Protein 2EWH (pdb70)

Nearest PDB structures (foldseek):
  3h8y-assembly1_A-6  TM=1.005E+00  e=2.838E-17  Halothiobacillus neapolitanus
  4ox8-assembly1_C  TM=1.007E+00  e=2.595E-15  Prochlorococcus marinus str. MIT 9313
  8yvc-assembly1_G  TM=9.849E-01  e=2.595E-15  Halothiobacillus neapolitanus
  8ui2-assembly1_A  TM=9.126E-01  e=4.822E-07  synthetic construct
  8un1-assembly1_B  TM=8.631E-01  e=8.351E-07  synthetic construct

Secondary structure (P-SEA, 3-state):
ccbbbbbbcccaaaaaaaaaaaaaaccccccccccccccbbbbbbbccaaaaaaaaaaaaaacccccccccccccccccccccccccccccc

Foldseek 3Di:
DFKKKKWKWQAVVLVVQLVVQLVVFAPWAWQEWDDDPPRIIMTMIGDAPVSRVRSLVRSQVGSQPPDRHTDDIDIDRHDDPVVVVVTGRHYD

Organism: Halothiobacillus neapolitanus (strain ATCC 23641 / DSM 15147 / CIP 104769 / NCIMB 8539 / c2) (NCBI:txid555778)

Sequence (92 aa):
GIALGMIETRGLVPAIEAADAMTKAAEVRLVGRQFVGGGYVTVLVRGETGAVNAAVRAGADACERVGDGLVAAHIIARVHSEVENILPKAPQ

Structure (mmCIF, N/CA/C/O backbone):
data_2EWH
#
_entry.id   2EWH
#
_cell.length_a   66.417
_cell.length_b   66.417
_cell.length_c   28.982
_cell.angle_alpha   90.00
_cell.angle_beta   90.00
_cell.angle_gamma   120.00
#
_symmetry.space_group_name_H-M   'P 6'
#
loop_
_entity.id
_entity.type
_entity.pdbx_description
1 polymer 'Major carboxysome shell protein 1A'
2 non-polymer 2-AMINO-2-HYDROXYMETHYL-PROPANE-1,3-DIOL
3 non-polymer 1,2-ETHANEDIOL
4 water water
#
loop_
_atom_site.group_PDB
_atom_site.id
_atom_site.type_symbol
_atom_site.label_atom_id
_atom_site.label_alt_id
_atom_site.label_comp_id
_atom_site.label_asym_id
_atom_site.label_entity_id
_atom_site.label_seq_id
_atom_site.pdbx_PDB_ins_code
_atom_site.Cartn_x
_atom_site.Cartn_y
_atom_site.Cartn_z
_atom_site.occupancy
_atom_site.B_iso_or_equiv
_atom_site.auth_seq_id
_atom_site.auth_comp_id
_atom_site.auth_asym_id
_atom_site.auth_atom_id
_atom_site.pdbx_PDB_model_num
ATOM 1 N N . GLY A 1 6 ? 27.610 17.683 -3.047 1.00 38.93 6 GLY A N 1
ATOM 2 C CA . GLY A 1 6 ? 27.360 18.021 -4.486 1.00 36.33 6 GLY A CA 1
ATOM 3 C C . GLY A 1 6 ? 25.891 17.821 -4.782 1.00 33.10 6 GLY A C 1
ATOM 4 O O . GLY A 1 6 ? 25.322 16.764 -4.468 1.00 33.04 6 GLY A O 1
ATOM 5 N N . ILE A 1 7 ? 25.255 18.827 -5.377 1.00 26.61 7 ILE A N 1
ATOM 6 C CA . ILE A 1 7 ? 23.807 18.750 -5.541 1.00 28.88 7 ILE A CA 1
ATOM 7 C C . ILE A 1 7 ? 23.299 18.636 -6.986 1.00 25.85 7 ILE A C 1
ATOM 8 O O . ILE A 1 7 ?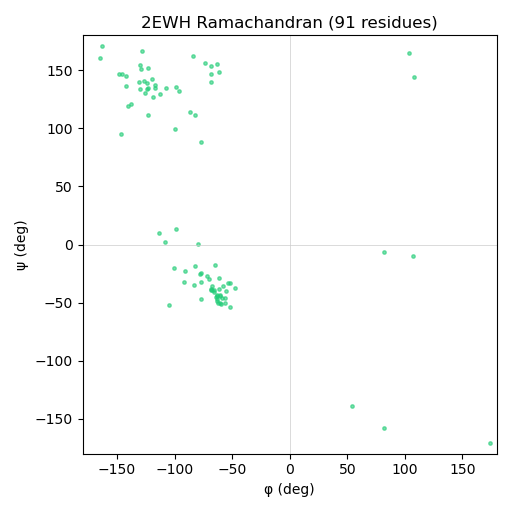 22.095 18.738 -7.208 1.00 26.48 7 ILE A O 1
ATOM 13 N N . ALA A 1 8 ? 24.196 18.406 -7.944 1.00 22.03 8 ALA A N 1
ATOM 14 C CA . ALA A 1 8 ? 23.758 18.181 -9.334 1.00 21.98 8 ALA A CA 1
ATOM 15 C C . ALA A 1 8 ? 22.906 16.901 -9.354 1.00 23.25 8 ALA A C 1
ATOM 16 O O . ALA A 1 8 ? 23.086 16.026 -8.490 1.00 25.08 8 ALA A O 1
ATOM 18 N N . LEU A 1 9 ? 22.029 16.798 -10.349 1.00 20.43 9 LEU A N 1
ATOM 19 C CA . LEU A 1 9 ? 21.115 15.649 -10.452 1.00 18.87 9 LEU A CA 1
ATOM 20 C C . LEU A 1 9 ? 21.253 14.999 -11.795 1.00 21.48 9 LEU A C 1
ATOM 21 O O . LEU A 1 9 ? 21.211 15.688 -12.819 1.00 21.93 9 LEU A O 1
ATOM 26 N N . GLY A 1 10 ? 21.423 13.676 -11.812 1.00 22.44 10 GLY A N 1
ATOM 27 C CA . GLY A 1 10 ? 21.509 12.958 -13.096 1.00 20.33 10 GLY A CA 1
ATOM 28 C C . GLY A 1 10 ? 20.352 11.967 -13.090 1.00 23.72 10 GLY A C 1
ATOM 29 O O . GLY A 1 10 ? 20.016 11.434 -12.047 1.00 22.09 10 GLY A O 1
ATOM 30 N N . MET A 1 11 ? 19.719 11.764 -14.229 1.00 18.74 11 MET A N 1
ATOM 31 C CA . MET A 1 11 ? 18.546 10.884 -14.290 1.00 18.95 11 MET A CA 1
ATOM 32 C C . MET A 1 11 ? 18.591 10.123 -15.568 1.00 21.72 11 MET A C 1
ATOM 33 O O . MET A 1 11 ? 18.849 10.700 -16.658 1.00 22.92 11 MET A O 1
ATOM 38 N N . ILE A 1 12 ? 18.289 8.823 -15.450 1.00 20.73 12 ILE A N 1
ATOM 39 C CA . ILE A 1 12 ? 18.108 8.010 -16.652 1.00 18.27 12 ILE A CA 1
ATOM 40 C C . ILE A 1 12 ? 16.779 7.259 -16.504 1.00 21.91 12 ILE A C 1
ATOM 41 O O . ILE A 1 12 ? 16.452 6.767 -15.410 1.00 22.02 12 ILE A O 1
ATOM 46 N N . GLU A 1 13 ? 16.000 7.277 -17.573 1.00 19.26 13 GLU A N 1
ATOM 47 C CA . GLU A 1 13 ? 14.735 6.550 -17.643 1.00 18.60 13 GLU A CA 1
ATOM 48 C C . GLU A 1 13 ? 14.826 5.510 -18.720 1.00 20.20 13 GLU A C 1
ATOM 49 O O . GLU A 1 13 ? 15.270 5.792 -19.855 1.00 21.60 13 GLU A O 1
ATOM 55 N N . THR A 1 14 ? 14.349 4.313 -18.370 1.00 22.02 14 THR A N 1
ATOM 56 C CA . THR A 1 14 ? 14.435 3.134 -19.225 1.00 21.12 14 THR A CA 1
ATOM 57 C C . THR A 1 14 ? 13.077 2.471 -19.380 1.00 20.42 14 THR A C 1
ATOM 58 O O . THR A 1 14 ? 12.137 2.823 -18.6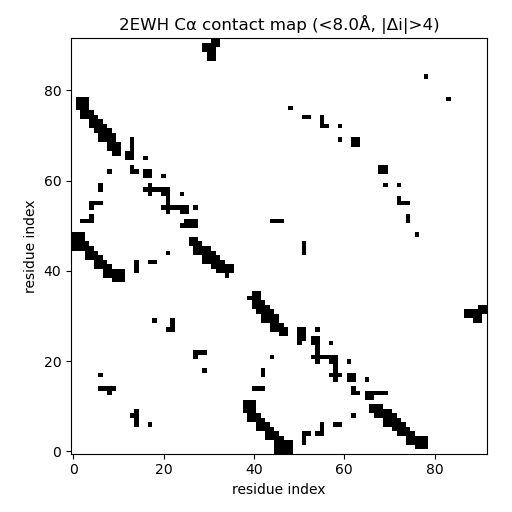47 1.00 23.41 14 THR A O 1
ATOM 62 N N . ARG A 1 15 ? 12.983 1.545 -20.358 1.00 20.17 15 ARG A N 1
ATOM 63 C CA . ARG A 1 15 ? 11.780 0.716 -20.512 1.00 16.80 15 ARG A CA 1
ATOM 64 C C . ARG A 1 15 ? 12.127 -0.603 -19.864 1.00 22.62 15 ARG A C 1
ATOM 65 O O . ARG A 1 15 ? 12.935 -1.398 -20.390 1.00 23.13 15 ARG A O 1
ATOM 73 N N . GLY A 1 16 ? 11.662 -0.763 -18.619 1.00 23.36 16 GLY A N 1
ATOM 74 C CA . GLY A 1 16 ? 11.967 -1.974 -17.880 1.00 26.18 16 GLY A CA 1
ATOM 75 C C . GLY A 1 16 ? 13.046 -1.732 -16.840 1.00 23.06 16 GLY A C 1
ATOM 76 O O . GLY A 1 16 ? 13.762 -0.703 -16.874 1.00 23.65 16 GLY A O 1
ATOM 77 N N . LEU A 1 17 ? 13.160 -2.677 -15.917 1.00 22.64 17 LEU A N 1
ATOM 78 C CA . LEU A 1 17 ? 14.047 -2.535 -14.785 1.00 24.03 17 LEU A CA 1
ATOM 79 C C . LEU A 1 17 ? 15.487 -2.930 -15.150 1.00 23.10 17 LEU A C 1
ATOM 80 O O . LEU A 1 17 ? 16.468 -2.353 -14.647 1.00 24.50 17 LEU A O 1
ATOM 85 N N . VAL A 1 18 ? 15.623 -3.928 -16.012 1.00 22.13 18 VAL A N 1
ATOM 86 C CA . VAL A 1 18 ? 16.993 -4.445 -16.272 1.00 21.34 18 VAL A CA 1
ATOM 87 C C . VAL A 1 18 ? 17.917 -3.325 -16.845 1.00 23.47 18 VAL A C 1
ATOM 88 O O . VAL A 1 18 ? 19.058 -3.142 -16.342 1.00 24.09 18 VAL A O 1
ATOM 92 N N . PRO A 1 19 ? 17.470 -2.606 -17.909 1.00 23.59 19 PRO A N 1
ATOM 93 C CA . PRO A 1 19 ? 18.340 -1.511 -18.342 1.00 23.21 19 PRO A CA 1
ATOM 94 C C . PRO A 1 19 ? 18.553 -0.426 -17.272 1.00 26.10 19 PRO A C 1
ATOM 95 O O . PRO A 1 19 ? 19.614 0.199 -17.269 1.00 22.33 19 PRO A O 1
ATOM 99 N N . ALA A 1 20 ? 17.577 -0.213 -16.371 1.00 22.24 20 ALA A N 1
ATOM 100 C CA . ALA A 1 20 ? 17.763 0.781 -15.297 1.00 24.25 20 ALA A CA 1
ATOM 101 C C . ALA A 1 20 ? 18.882 0.360 -14.314 1.00 22.57 20 ALA A C 1
ATOM 102 O O . ALA A 1 20 ? 19.680 1.183 -13.865 1.00 22.30 20 ALA A O 1
ATOM 104 N N . ILE A 1 21 ? 18.948 -0.937 -14.012 1.00 21.53 21 ILE A N 1
ATOM 105 C CA . ILE A 1 21 ? 19.999 -1.431 -13.124 1.00 22.35 21 ILE A CA 1
ATOM 106 C C . ILE A 1 21 ? 21.356 -1.324 -13.806 1.00 22.76 21 ILE A C 1
ATOM 107 O O . ILE A 1 21 ? 22.319 -0.960 -13.177 1.00 24.39 21 ILE A O 1
ATOM 112 N N . GLU A 1 22 ? 21.425 -1.611 -15.114 1.00 21.86 22 GLU A N 1
ATOM 113 C CA . GLU A 1 22 ? 22.683 -1.407 -15.851 1.00 23.87 22 GLU A CA 1
ATOM 114 C C . GLU A 1 22 ? 23.086 0.084 -15.869 1.00 23.09 22 GLU A C 1
ATOM 115 O O . GLU A 1 22 ? 24.273 0.442 -15.698 1.00 22.64 22 GLU A O 1
ATOM 121 N N . ALA A 1 23 ? 22.115 0.951 -16.102 1.00 21.92 23 ALA A N 1
ATOM 122 C CA . ALA A 1 23 ? 22.390 2.398 -16.059 1.00 18.13 23 ALA A CA 1
ATOM 123 C C . ALA A 1 23 ? 22.928 2.815 -14.695 1.00 20.19 23 ALA A C 1
ATOM 124 O O . ALA A 1 23 ? 23.907 3.590 -14.641 1.00 23.31 23 ALA A O 1
ATOM 126 N N . ALA A 1 24 ? 22.292 2.341 -13.618 1.00 19.26 24 ALA A N 1
ATOM 127 C CA . ALA A 1 24 ? 22.738 2.682 -12.254 1.00 19.80 24 ALA A CA 1
ATOM 128 C C . ALA A 1 24 ? 24.175 2.205 -12.014 1.00 22.56 24 ALA A C 1
ATOM 129 O O . ALA A 1 24 ? 24.963 2.944 -11.437 1.00 22.48 24 ALA A O 1
ATOM 131 N N . ASP A 1 25 ? 24.470 0.971 -12.439 1.00 20.92 25 ASP A N 1
ATOM 132 C CA . ASP A 1 25 ? 25.846 0.469 -12.293 1.00 24.60 25 ASP A CA 1
ATOM 133 C C . ASP A 1 25 ? 26.839 1.301 -13.097 1.00 24.88 25 ASP A C 1
ATOM 134 O O . ASP A 1 25 ? 27.876 1.712 -12.561 1.00 26.09 25 ASP A O 1
ATOM 139 N N . ALA A 1 26 ? 26.562 1.535 -14.383 1.00 22.65 26 ALA A N 1
ATOM 140 C CA . ALA A 1 26 ? 27.501 2.316 -15.182 1.00 24.71 26 ALA A CA 1
ATOM 141 C C . ALA A 1 26 ? 27.686 3.748 -14.657 1.00 22.82 26 ALA A C 1
ATOM 142 O O . ALA A 1 26 ? 28.802 4.278 -14.695 1.00 24.89 26 ALA A O 1
ATOM 144 N N . MET A 1 27 ? 26.603 4.373 -14.180 1.00 22.39 27 MET A N 1
ATOM 145 C CA . MET A 1 27 ? 26.676 5.736 -13.635 1.00 23.86 27 MET A CA 1
ATOM 146 C C . MET A 1 27 ? 27.571 5.758 -12.401 1.00 24.25 27 MET A C 1
ATOM 147 O O . MET A 1 27 ? 28.467 6.624 -12.275 1.00 24.05 27 MET A O 1
ATOM 152 N N . THR A 1 28 ? 27.349 4.797 -11.496 1.00 24.49 28 THR A N 1
ATOM 153 C CA . THR A 1 28 ? 28.025 4.869 -10.194 1.00 23.70 28 THR A CA 1
ATOM 154 C C . THR A 1 28 ? 29.496 4.437 -10.320 1.00 26.30 28 THR A C 1
ATOM 155 O O . THR A 1 28 ? 30.327 4.855 -9.517 1.00 25.69 28 THR A O 1
ATOM 159 N N . LYS A 1 29 ? 29.808 3.632 -11.341 1.00 24.32 29 LYS A N 1
ATOM 160 C CA . LYS A 1 29 ? 31.227 3.277 -11.636 1.00 23.95 29 LYS A CA 1
ATOM 161 C C . LYS A 1 29 ? 31.990 4.397 -12.371 1.00 28.15 29 LYS A C 1
ATOM 162 O O . LYS A 1 29 ? 33.232 4.480 -12.288 1.00 26.56 29 LYS A O 1
ATOM 168 N N . ALA A 1 30 ? 31.248 5.249 -13.091 1.00 26.39 30 ALA A N 1
ATOM 169 C CA . ALA A 1 30 ? 31.857 6.248 -13.970 1.00 27.24 30 ALA A CA 1
ATOM 170 C C . ALA A 1 30 ? 32.418 7.468 -13.250 1.00 27.90 30 ALA A C 1
ATOM 171 O O . ALA A 1 30 ? 33.376 8.087 -13.734 1.00 26.54 30 ALA A O 1
ATOM 173 N N . ALA A 1 31 ? 31.789 7.853 -12.140 1.00 27.26 31 ALA A N 1
ATOM 174 C CA . ALA A 1 31 ? 32.222 9.033 -11.397 1.00 26.44 31 ALA A CA 1
ATOM 175 C C . ALA A 1 31 ? 31.610 8.986 -10.007 1.00 23.63 31 ALA A C 1
ATOM 176 O O . ALA A 1 31 ? 30.737 8.121 -9.734 1.00 23.60 31 ALA A O 1
ATOM 178 N N . GLU A 1 32 ? 32.060 9.892 -9.142 1.00 23.12 32 GLU A N 1
ATOM 179 C CA . GLU A 1 32 ? 31.637 9.892 -7.748 1.00 24.84 32 GLU A CA 1
ATOM 180 C C . GLU A 1 32 ? 30.232 10.474 -7.648 1.00 20.53 32 GLU A C 1
ATOM 181 O O . GLU A 1 32 ? 30.040 11.694 -7.447 1.00 21.40 32 GLU A O 1
ATOM 187 N N . VAL A 1 33 ? 29.259 9.584 -7.793 1.00 21.57 33 VAL A N 1
ATOM 188 C CA . VAL A 1 33 ? 27.849 9.985 -7.616 1.00 22.07 33 VAL A CA 1
ATOM 189 C C . VAL A 1 33 ? 27.144 9.018 -6.673 1.00 24.28 33 VAL A C 1
ATOM 190 O O . VAL A 1 33 ? 27.536 7.831 -6.546 1.00 25.69 33 VAL A O 1
ATOM 194 N N . ARG A 1 34 ? 26.091 9.505 -6.023 1.00 24.18 34 ARG A N 1
ATOM 195 C CA . ARG A 1 34 ? 25.334 8.674 -5.092 1.00 27.93 34 ARG A CA 1
ATOM 196 C C . ARG A 1 34 ? 24.007 8.338 -5.722 1.00 23.90 34 ARG A C 1
ATOM 197 O O . ARG A 1 34 ? 23.374 9.212 -6.314 1.00 23.33 34 ARG A O 1
ATOM 212 N N . LEU A 1 35 ? 23.611 7.064 -5.643 1.00 20.90 35 LEU A N 1
ATOM 213 C CA . LEU A 1 35 ? 22.370 6.601 -6.222 1.00 22.85 35 LEU A CA 1
ATOM 214 C C . LEU A 1 35 ? 21.274 6.926 -5.214 1.00 25.99 35 LEU A C 1
ATOM 215 O O . LEU A 1 35 ? 21.261 6.366 -4.098 1.00 27.39 35 LEU A O 1
ATOM 220 N N . VAL A 1 36 ? 20.393 7.874 -5.542 1.00 25.08 36 VAL A N 1
ATOM 221 C CA . VAL A 1 36 ? 19.442 8.294 -4.523 1.00 26.46 36 VAL A CA 1
ATOM 222 C C . VAL A 1 36 ? 18.061 7.657 -4.714 1.00 29.26 36 VAL A C 1
ATOM 223 O O . VAL A 1 36 ? 17.272 7.624 -3.787 1.00 29.60 36 VAL A O 1
ATOM 227 N N . GLY A 1 37 ? 17.759 7.175 -5.919 1.00 25.26 37 GLY A N 1
ATOM 228 C CA . GLY A 1 37 ? 16.480 6.476 -6.067 1.00 30.10 37 GLY A CA 1
ATOM 229 C C . GLY A 1 37 ? 16.327 5.642 -7.307 1.00 27.67 37 GLY A C 1
ATOM 230 O O . GLY A 1 37 ? 17.073 5.798 -8.282 1.00 26.17 37 GLY A O 1
ATOM 231 N N . ARG A 1 38 ? 15.371 4.712 -7.263 1.00 25.39 38 ARG A N 1
ATOM 232 C CA . ARG A 1 38 ? 14.987 3.985 -8.470 1.00 22.00 38 ARG A CA 1
ATOM 233 C C . ARG A 1 38 ? 13.466 3.940 -8.363 1.00 26.00 38 ARG A C 1
ATOM 234 O O . ARG A 1 38 ? 12.929 3.478 -7.314 1.00 26.57 38 ARG A O 1
ATOM 242 N N . GLN A 1 39 ? 12.787 4.505 -9.369 1.00 24.63 39 GLN A N 1
ATOM 243 C CA . GLN A 1 39 ? 11.330 4.710 -9.263 1.00 25.29 39 GLN A CA 1
ATOM 244 C C . GLN A 1 39 ? 10.616 3.964 -10.331 1.00 23.14 39 GLN A C 1
ATOM 245 O O . GLN A 1 39 ? 10.963 4.088 -11.527 1.00 21.77 39 GLN A O 1
ATOM 251 N N . PHE A 1 40 ? 9.635 3.148 -9.942 1.00 23.23 40 PHE A N 1
ATOM 252 C CA . PHE A 1 40 ? 8.774 2.491 -10.890 1.00 21.48 40 PHE A CA 1
ATOM 253 C C . PHE A 1 40 ? 7.647 3.466 -11.189 1.00 24.69 40 PHE A C 1
ATOM 254 O O . PHE A 1 40 ? 6.825 3.759 -10.337 1.00 26.05 40 PHE A O 1
ATOM 262 N N . VAL A 1 41 ? 7.615 3.917 -12.435 1.00 20.43 41 VAL A N 1
ATOM 263 C CA . VAL A 1 41 ? 6.884 5.147 -12.811 1.00 22.65 41 VAL A CA 1
ATOM 264 C C . VAL A 1 41 ? 5.461 4.792 -13.225 1.00 19.98 41 VAL A C 1
ATOM 265 O O . VAL A 1 41 ? 4.540 5.658 -13.140 1.00 21.84 41 VAL A O 1
ATOM 269 N N . GLY A 1 42 ? 5.272 3.523 -13.642 1.00 20.93 42 GLY A N 1
ATOM 270 C CA . GLY A 1 42 ? 4.060 3.132 -14.340 1.00 22.36 42 GLY A CA 1
ATOM 271 C C . GLY A 1 42 ? 4.294 2.872 -15.818 1.00 21.13 42 GLY A C 1
ATOM 272 O O . GLY A 1 42 ? 5.137 3.507 -16.479 1.00 25.04 42 GLY A O 1
ATOM 273 N N . GLY A 1 43 ? 3.563 1.871 -16.310 1.00 16.45 43 GLY A N 1
ATOM 274 C CA . GLY A 1 43 ? 3.546 1.686 -17.813 1.00 13.59 43 GLY A CA 1
ATOM 275 C C . GLY A 1 43 ? 4.803 0.908 -18.205 1.00 21.10 43 GLY A C 1
ATOM 276 O O . GLY A 1 43 ? 4.952 0.562 -19.397 1.00 24.47 43 GLY A O 1
ATOM 277 N N . GLY A 1 44 ? 5.707 0.659 -17.271 1.00 23.77 44 GLY A N 1
ATOM 278 C CA .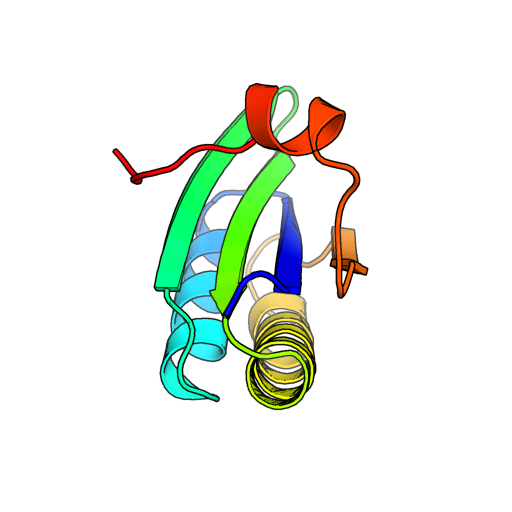 GLY A 1 44 ? 7.004 -0.002 -17.600 1.00 24.04 44 GLY A CA 1
ATOM 279 C C . GLY A 1 44 ? 8.185 0.945 -17.556 1.00 21.35 44 GLY A C 1
ATOM 280 O O . GLY A 1 44 ? 9.331 0.496 -17.620 1.00 22.93 44 GLY A O 1
ATOM 281 N N . TYR A 1 45 ? 7.943 2.259 -17.439 1.00 20.87 45 TYR A N 1
ATOM 282 C CA . TYR A 1 45 ? 9.080 3.173 -17.262 1.00 17.90 45 TYR A CA 1
ATOM 283 C C . TYR A 1 45 ? 9.715 2.962 -15.899 1.00 20.17 45 TYR A C 1
ATOM 284 O O . TYR A 1 45 ? 9.020 2.802 -14.851 1.00 21.29 45 TYR A O 1
ATOM 293 N N . VAL A 1 46 ? 11.050 3.011 -15.897 1.00 19.10 46 VAL A N 1
ATOM 294 C CA . VAL A 1 46 ? 11.781 3.016 -14.623 1.00 18.22 46 VAL A CA 1
ATOM 295 C C . VAL A 1 46 ? 12.811 4.174 -14.700 1.00 21.00 46 VAL A C 1
ATOM 296 O O . VAL A 1 46 ? 13.464 4.355 -15.728 1.00 23.04 46 VAL A O 1
ATOM 300 N N . THR A 1 47 ? 12.958 4.888 -13.582 1.00 20.27 47 THR A N 1
ATOM 301 C CA . THR A 1 47 ? 13.885 6.031 -13.532 1.00 19.70 47 THR A CA 1
ATOM 302 C C . THR A 1 47 ? 14.864 5.829 -12.421 1.00 21.99 47 THR A C 1
ATOM 303 O O . THR A 1 47 ? 14.465 5.488 -11.306 1.00 24.10 47 THR A O 1
ATOM 307 N N . VAL A 1 48 ? 16.164 6.057 -12.703 1.00 21.17 48 VAL A N 1
ATOM 308 C CA . VAL A 1 48 ? 17.202 6.007 -11.686 1.00 21.66 48 VAL A CA 1
ATOM 309 C C . VAL A 1 48 ? 17.824 7.417 -11.571 1.00 21.09 48 VAL A C 1
ATOM 310 O O . VAL A 1 48 ? 18.041 8.106 -12.590 1.00 22.23 48 VAL A O 1
ATOM 314 N N . LEU A 1 49 ? 18.041 7.806 -10.314 1.00 19.96 49 LEU A N 1
ATOM 315 C CA . LEU A 1 49 ? 18.463 9.164 -9.979 1.00 22.83 49 LEU A CA 1
ATOM 316 C C . LEU A 1 49 ? 19.776 9.117 -9.199 1.00 24.43 49 LEU A C 1
ATOM 317 O O . LEU A 1 49 ? 19.919 8.338 -8.240 1.00 23.07 49 LEU A O 1
ATOM 326 N N . VAL A 1 50 ? 20.718 9.995 -9.590 1.00 22.41 50 VAL A N 1
ATOM 327 C CA . VAL A 1 50 ? 21.992 10.140 -8.900 1.00 22.58 50 VAL A CA 1
ATOM 328 C C . VAL A 1 50 ? 22.261 11.598 -8.571 1.00 22.04 50 VAL A C 1
ATOM 329 O O . VAL A 1 50 ? 21.758 12.492 -9.258 1.00 21.23 50 VAL A O 1
ATOM 333 N N . ARG A 1 51 ? 23.005 11.803 -7.474 1.00 21.56 51 ARG A N 1
ATOM 334 C CA . ARG A 1 51 ? 23.448 13.167 -7.092 1.00 21.55 51 ARG A CA 1
ATOM 335 C C . ARG A 1 51 ? 24.962 13.211 -6.984 1.00 20.75 51 ARG A C 1
ATOM 336 O O . ARG A 1 51 ? 25.628 12.205 -6.625 1.00 22.19 51 ARG A O 1
ATOM 344 N N . GLY A 1 52 ? 25.519 14.391 -7.221 1.00 20.92 52 GLY A N 1
ATOM 345 C CA . GLY A 1 52 ? 26.967 14.550 -7.098 1.00 20.64 52 GLY A CA 1
ATOM 346 C C . GLY A 1 52 ? 27.378 15.939 -7.557 1.00 22.52 52 GLY A C 1
ATOM 347 O O . GLY A 1 52 ? 26.522 16.781 -7.805 1.00 23.59 52 GLY A O 1
ATOM 348 N N . GLU A 1 53 ? 28.686 16.179 -7.677 1.00 21.28 53 GLU A N 1
ATOM 349 C CA . GLU A 1 53 ? 29.158 17.434 -8.242 1.00 22.35 53 GLU A CA 1
ATOM 350 C C . GLU A 1 53 ? 28.901 17.391 -9.747 1.00 25.50 53 GLU A C 1
ATOM 351 O O . GLU A 1 53 ? 28.746 16.315 -10.323 1.00 24.32 53 GLU A O 1
ATOM 357 N N . THR A 1 54 ? 28.794 18.571 -10.347 1.00 25.37 54 THR A N 1
ATOM 358 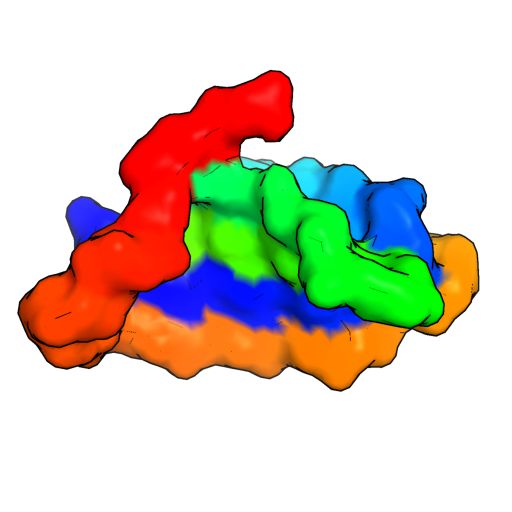C CA . THR A 1 54 ? 28.407 18.750 -11.756 1.00 27.04 54 THR A CA 1
ATOM 359 C C . THR A 1 54 ? 29.237 17.910 -12.712 1.00 23.37 54 THR A C 1
ATOM 360 O O . THR A 1 54 ? 28.694 17.137 -13.500 1.00 26.63 54 TH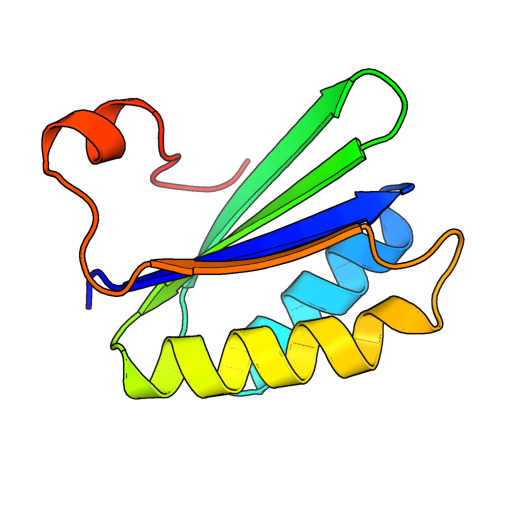R A O 1
ATOM 364 N N . GLY A 1 55 ? 30.558 18.041 -12.636 1.00 25.45 55 GLY A N 1
ATOM 365 C CA . GLY A 1 55 ? 31.427 17.238 -13.467 1.00 23.00 55 GLY A CA 1
ATOM 366 C C . GLY A 1 55 ? 31.195 15.734 -13.307 1.00 21.56 55 GLY A C 1
ATOM 367 O O . GLY A 1 55 ? 31.148 15.003 -14.291 1.00 21.92 55 GLY A O 1
ATOM 368 N N . ALA A 1 56 ? 31.087 15.265 -12.061 1.00 21.01 56 ALA A N 1
ATOM 369 C CA . ALA A 1 56 ? 30.814 13.840 -11.810 1.00 22.01 56 ALA A CA 1
ATOM 370 C C . ALA A 1 56 ? 29.462 13.414 -12.432 1.00 21.21 56 ALA A C 1
ATOM 371 O O . ALA A 1 56 ? 29.365 12.343 -13.032 1.00 23.59 56 ALA A O 1
ATOM 373 N N . VAL A 1 57 ? 28.428 14.241 -12.286 1.00 22.08 57 VAL A N 1
ATOM 374 C CA . VAL A 1 57 ? 27.101 13.855 -12.811 1.00 19.46 57 VAL A CA 1
ATOM 375 C C . VAL A 1 57 ? 27.126 13.838 -14.372 1.00 20.81 57 VAL A C 1
ATOM 376 O O . VAL A 1 57 ? 26.576 12.934 -14.960 1.00 22.90 57 VAL A O 1
ATOM 380 N N . ASN A 1 58 ? 27.824 14.797 -15.003 1.00 22.31 58 ASN A N 1
ATOM 381 C CA . ASN A 1 58 ? 27.976 14.810 -16.473 1.00 23.49 58 ASN A CA 1
ATOM 382 C C . ASN A 1 58 ? 28.591 13.471 -16.923 1.00 24.87 58 ASN A C 1
ATOM 383 O O . ASN A 1 58 ? 28.067 12.803 -17.816 1.00 25.55 58 ASN A O 1
ATOM 388 N N . ALA A 1 59 ? 29.689 13.072 -16.282 1.00 24.61 59 ALA A N 1
ATOM 389 C CA . ALA A 1 59 ? 30.383 11.840 -16.676 1.00 24.90 59 ALA A CA 1
ATOM 390 C C . ALA A 1 59 ? 29.460 10.630 -16.470 1.00 26.22 59 ALA A C 1
ATOM 391 O O . ALA A 1 59 ? 29.370 9.756 -17.323 1.00 25.07 59 ALA A O 1
ATOM 393 N N . ALA A 1 60 ? 28.788 10.611 -15.318 1.00 23.35 60 ALA A N 1
ATOM 394 C CA . ALA A 1 60 ? 27.960 9.465 -14.915 1.00 25.34 60 ALA A CA 1
ATOM 395 C C . ALA A 1 60 ? 26.810 9.264 -15.880 1.00 24.34 60 ALA A C 1
ATOM 396 O O . ALA A 1 60 ? 26.571 8.139 -16.338 1.00 24.65 60 ALA A O 1
ATOM 398 N N . VAL A 1 61 ? 26.098 10.340 -16.197 1.00 22.62 61 VAL A N 1
ATOM 399 C CA . VAL A 1 61 ? 24.897 10.209 -17.024 1.00 25.05 61 VAL A CA 1
ATOM 400 C C . VAL A 1 61 ? 25.305 9.779 -18.440 1.00 23.32 61 VAL A C 1
ATOM 401 O O . VAL A 1 61 ? 24.636 8.944 -19.088 1.00 25.73 61 VAL A O 1
ATOM 405 N N . ARG A 1 62 ? 26.445 10.292 -18.888 1.00 22.79 62 ARG A N 1
ATOM 406 C CA . ARG A 1 62 ? 26.933 9.902 -20.227 1.00 21.97 62 ARG A CA 1
ATOM 407 C C . ARG A 1 62 ? 27.249 8.393 -20.261 1.00 23.15 62 ARG A C 1
ATOM 408 O O . ARG A 1 62 ? 26.866 7.692 -21.202 1.00 27.08 62 ARG A O 1
ATOM 416 N N . ALA A 1 63 ? 27.928 7.907 -19.220 1.00 25.69 63 ALA A N 1
ATOM 417 C CA . ALA A 1 63 ? 28.313 6.499 -19.142 1.00 26.33 63 ALA A CA 1
ATOM 418 C C . ALA A 1 63 ? 27.055 5.616 -19.018 1.00 24.15 63 ALA A C 1
ATOM 419 O O . ALA A 1 63 ? 26.986 4.561 -19.626 1.00 25.29 63 ALA A O 1
ATOM 421 N N . GLY A 1 64 ? 26.077 6.044 -18.217 1.00 22.68 64 GLY A N 1
ATOM 422 C CA . GLY A 1 64 ? 24.857 5.246 -18.038 1.00 24.14 64 GLY A CA 1
ATOM 423 C C . GLY A 1 64 ? 23.986 5.143 -19.291 1.00 24.35 64 GLY A C 1
ATOM 424 O O . GLY A 1 64 ? 23.432 4.079 -19.583 1.00 26.51 64 GLY A O 1
ATOM 425 N N . ALA A 1 65 ? 23.871 6.244 -20.030 1.00 26.79 65 ALA A N 1
ATOM 426 C CA . ALA A 1 65 ? 23.140 6.254 -21.324 1.00 25.74 65 ALA A CA 1
ATOM 427 C C . ALA A 1 65 ? 23.753 5.278 -22.358 1.00 26.21 65 ALA A C 1
ATOM 428 O O . ALA A 1 65 ? 23.050 4.429 -22.938 1.00 28.04 65 ALA A O 1
ATOM 430 N N . ASP A 1 66 ? 25.074 5.385 -22.545 1.00 25.82 66 ASP A N 1
ATOM 431 C CA . ASP A 1 66 ? 25.840 4.467 -23.422 1.00 29.67 66 ASP A CA 1
ATOM 432 C C . ASP A 1 66 ? 25.664 2.998 -23.053 1.00 29.10 66 ASP A C 1
ATOM 433 O O . ASP A 1 66 ? 25.555 2.143 -23.920 1.00 28.54 66 ASP A O 1
ATOM 438 N N . ALA A 1 67 ? 25.640 2.716 -21.758 1.00 25.69 67 ALA A N 1
ATOM 439 C CA . ALA A 1 67 ? 25.577 1.355 -21.256 1.00 24.18 67 ALA A CA 1
ATOM 440 C C . ALA A 1 67 ? 24.168 0.770 -21.379 1.00 29.59 67 ALA A C 1
ATOM 441 O O . ALA A 1 67 ? 24.002 -0.366 -21.859 1.00 31.58 67 ALA A O 1
ATOM 443 N N . CYS A 1 68 ? 23.143 1.521 -20.968 1.00 25.41 68 CYS A N 1
ATOM 444 C CA . CYS A 1 68 ? 21.806 0.883 -20.917 1.00 25.13 68 CYS A CA 1
ATOM 445 C C . CYS A 1 68 ? 21.054 0.824 -22.256 1.00 27.29 68 CYS A C 1
ATOM 446 O O . CYS A 1 68 ? 20.085 0.036 -22.413 1.00 25.00 68 CYS A O 1
ATOM 449 N N . GLU A 1 69 ? 21.484 1.655 -23.201 1.00 28.11 69 GLU A N 1
ATOM 450 C CA . GLU A 1 69 ? 20.916 1.706 -24.564 1.00 33.66 69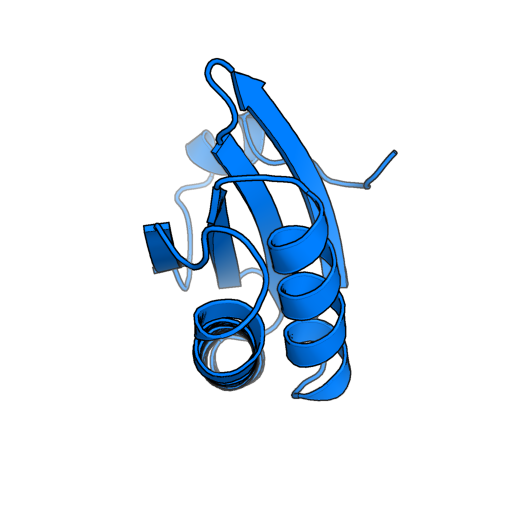 GLU A CA 1
ATOM 451 C C . GLU A 1 69 ? 20.765 0.329 -25.211 1.00 37.07 69 GLU A C 1
ATOM 452 O O . GLU A 1 69 ? 19.806 0.076 -25.935 1.00 35.52 69 GLU A O 1
ATOM 458 N N . ARG A 1 70 ? 21.727 -0.557 -24.962 1.00 35.55 70 ARG A N 1
ATOM 459 C CA . ARG A 1 70 ? 21.732 -1.877 -25.589 1.00 38.51 70 ARG A CA 1
ATOM 460 C C . ARG A 1 70 ? 21.187 -3.010 -24.729 1.00 35.58 70 ARG A C 1
ATOM 461 O O . ARG A 1 70 ? 21.398 -4.169 -25.057 1.00 39.23 70 ARG A O 1
ATOM 469 N N . VAL A 1 71 ? 20.509 -2.685 -23.625 1.00 26.16 71 VAL A N 1
ATOM 470 C CA . VAL A 1 71 ? 20.015 -3.687 -22.698 1.00 25.88 71 VAL A CA 1
ATOM 471 C C . VAL A 1 71 ? 18.483 -3.704 -22.747 1.00 25.88 71 VAL A C 1
ATOM 472 O O . VAL A 1 71 ? 17.834 -2.648 -22.628 1.00 26.54 71 VAL A O 1
ATOM 476 N N . GLY A 1 72 ? 17.891 -4.890 -22.921 1.00 24.94 72 GLY A N 1
ATOM 477 C CA . GLY A 1 72 ? 16.420 -4.981 -22.871 1.00 28.31 72 GLY A CA 1
ATOM 478 C C . GLY A 1 72 ? 15.709 -4.036 -23.825 1.00 26.36 72 GLY A C 1
ATOM 479 O O . GLY A 1 72 ? 16.122 -3.866 -24.980 1.00 25.20 72 GLY A O 1
ATOM 480 N N . ASP A 1 73 ? 14.621 -3.430 -23.361 1.00 26.02 73 ASP A N 1
ATOM 481 C CA . ASP A 1 73 ? 13.896 -2.451 -24.178 1.00 25.66 73 ASP A CA 1
ATOM 482 C C . ASP A 1 73 ? 14.539 -1.047 -24.199 1.00 29.93 73 ASP A C 1
ATOM 483 O O . ASP A 1 73 ? 14.042 -0.124 -24.869 1.00 30.32 73 ASP A O 1
ATOM 488 N N . GLY A 1 74 ? 15.664 -0.901 -23.500 1.00 26.07 74 GLY A N 1
ATOM 489 C CA . GLY A 1 74 ? 16.538 0.242 -23.742 1.00 25.38 74 GLY A CA 1
ATOM 490 C C . GLY A 1 74 ? 16.178 1.560 -23.080 1.00 24.96 74 GLY A C 1
ATOM 491 O O . GLY A 1 74 ? 15.488 1.616 -22.023 1.00 21.81 74 GLY A O 1
ATOM 492 N N . LEU A 1 75 ? 16.699 2.620 -23.686 1.00 21.96 75 LEU A N 1
ATOM 493 C CA . LEU A 1 75 ? 16.802 3.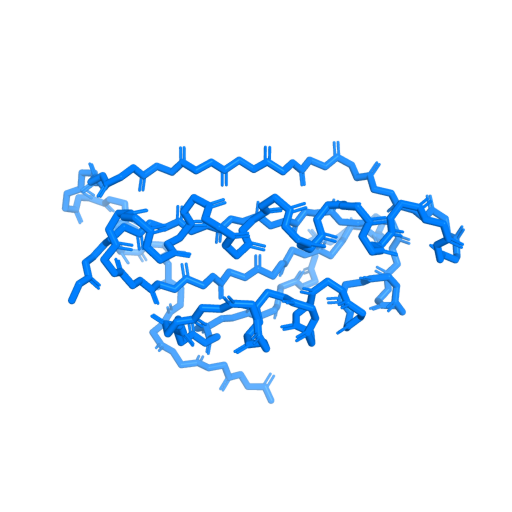950 -23.066 1.00 22.15 75 LEU A CA 1
ATOM 494 C C . LEU A 1 75 ? 15.693 4.893 -23.493 1.00 21.38 75 LEU A C 1
ATOM 495 O O . LEU A 1 75 ? 15.395 4.984 -24.675 1.00 22.82 75 LEU A O 1
ATOM 500 N N . VAL A 1 76 ? 15.127 5.613 -22.537 1.00 18.80 76 VAL A N 1
ATOM 501 C CA . VAL A 1 76 ? 14.081 6.612 -22.839 1.00 19.43 76 VAL A CA 1
ATOM 502 C C . VAL A 1 76 ? 14.653 8.017 -22.739 1.00 22.69 76 VAL A C 1
ATOM 503 O O . VAL A 1 76 ? 14.460 8.841 -23.645 1.00 24.04 76 VAL A O 1
ATOM 507 N N . ALA A 1 77 ? 15.297 8.297 -21.606 1.00 20.97 77 ALA A N 1
ATOM 508 C CA . ALA A 1 77 ? 15.799 9.666 -21.349 1.00 25.07 77 ALA A CA 1
ATOM 509 C C . ALA A 1 77 ? 17.099 9.657 -20.571 1.00 23.38 77 ALA A C 1
ATOM 510 O O . ALA A 1 77 ? 17.299 8.812 -19.731 1.00 22.79 77 ALA A O 1
ATOM 512 N N . ALA A 1 78 ? 17.975 10.625 -20.836 1.00 22.27 78 ALA A N 1
ATOM 513 C CA . ALA A 1 78 ? 19.194 10.786 -20.069 1.00 23.26 78 ALA A CA 1
ATOM 514 C C . ALA A 1 78 ? 19.317 12.301 -19.940 1.00 23.36 78 ALA A C 1
ATOM 515 O O . ALA A 1 78 ? 19.388 13.005 -20.949 1.00 23.91 78 ALA A O 1
ATOM 517 N N . HIS A 1 79 ? 19.304 12.794 -18.709 1.00 21.44 79 HIS A N 1
ATOM 518 C CA . HIS A 1 79 ? 19.182 14.224 -18.515 1.00 23.08 79 HIS A CA 1
ATOM 519 C C . HIS A 1 79 ? 19.922 14.660 -17.262 1.00 23.22 79 HIS A C 1
ATOM 520 O O . HIS A 1 79 ? 19.988 13.912 -16.286 1.00 24.19 79 HIS A O 1
ATOM 527 N N . ILE A 1 80 ? 20.473 15.874 -17.293 1.00 20.86 80 ILE A N 1
ATOM 528 C CA . ILE A 1 80 ? 21.152 16.416 -16.118 1.00 23.18 80 ILE A CA 1
ATOM 529 C C . ILE A 1 80 ? 20.522 17.754 -15.758 1.00 21.32 80 ILE A C 1
ATOM 530 O O . ILE A 1 80 ? 20.197 18.523 -16.637 1.00 22.80 80 ILE A O 1
ATOM 535 N N . ILE A 1 81 ? 20.331 17.987 -14.460 1.00 20.02 81 ILE A N 1
ATOM 536 C CA . ILE A 1 81 ? 20.064 19.314 -13.952 1.00 22.86 81 ILE A CA 1
ATOM 537 C C . ILE A 1 81 ? 21.123 19.647 -12.922 1.00 22.97 81 ILE A C 1
ATOM 538 O O . ILE A 1 81 ? 21.127 19.071 -11.828 1.00 24.46 81 ILE A O 1
ATOM 543 N N . ALA A 1 82 ? 21.995 20.604 -13.234 1.00 21.54 82 ALA A N 1
ATOM 544 C CA . ALA A 1 82 ? 23.149 20.860 -12.339 1.00 22.45 82 ALA A CA 1
ATOM 545 C C . ALA A 1 82 ? 22.773 21.495 -10.985 1.00 22.92 82 ALA A C 1
ATOM 546 O O . ALA A 1 82 ? 23.504 21.320 -10.009 1.00 22.56 82 ALA A O 1
ATOM 548 N N . ARG A 1 83 ? 21.686 22.290 -10.936 1.00 18.79 83 ARG A N 1
ATOM 549 C CA . ARG A 1 83 ? 21.214 22.828 -9.664 1.00 18.79 83 ARG A CA 1
ATOM 550 C C . ARG A 1 83 ? 19.690 22.935 -9.689 1.00 23.25 83 ARG A C 1
ATOM 551 O O . ARG A 1 83 ? 19.145 23.981 -10.135 1.00 24.38 83 ARG A O 1
ATOM 559 N N . VAL A 1 84 ? 18.988 21.929 -9.170 1.00 23.48 84 VAL A N 1
ATOM 560 C CA . VAL A 1 84 ? 17.514 22.058 -9.161 1.00 25.77 84 VAL A CA 1
ATOM 561 C C . VAL A 1 84 ? 17.048 23.129 -8.209 1.00 24.81 84 VAL A C 1
ATOM 562 O O . VAL A 1 84 ? 17.695 23.397 -7.197 1.00 25.39 84 VAL A O 1
ATOM 566 N N . HIS A 1 85 ? 15.880 23.705 -8.496 1.00 24.48 85 HIS A N 1
ATOM 567 C CA . HIS A 1 85 ? 15.325 24.677 -7.589 1.00 22.98 85 HIS A CA 1
ATOM 568 C C . HIS A 1 85 ? 15.079 23.968 -6.250 1.00 23.87 85 HIS A C 1
ATOM 569 O O . HIS A 1 85 ? 14.759 22.767 -6.234 1.00 25.88 85 HIS A O 1
ATOM 576 N N . SER A 1 86 ? 15.203 24.696 -5.137 1.00 23.51 86 SER A N 1
ATOM 577 C CA . SER A 1 86 ? 14.923 24.091 -3.821 1.00 24.58 86 SER A CA 1
ATOM 578 C C . SER A 1 86 ? 13.526 23.440 -3.758 1.00 25.45 86 SER A C 1
ATOM 579 O O . SER A 1 86 ? 13.366 22.434 -3.078 1.00 27.41 86 SER A O 1
ATOM 582 N N . GLU A 1 87 ? 12.536 23.991 -4.472 1.00 23.08 87 GLU A N 1
ATOM 583 C CA . GLU A 1 87 ? 11.184 23.351 -4.539 1.00 23.40 87 GLU A CA 1
ATOM 584 C C . GLU A 1 87 ? 11.234 21.928 -5.067 1.00 23.28 87 GLU A C 1
ATOM 585 O O . GLU A 1 87 ? 10.457 21.069 -4.643 1.00 25.14 87 GLU A O 1
ATOM 591 N N . VAL A 1 88 ? 12.142 21.684 -6.013 1.00 22.69 88 VAL A N 1
ATOM 592 C CA . VAL A 1 88 ? 12.213 20.368 -6.657 1.00 23.35 88 VAL A CA 1
ATOM 593 C C . VAL A 1 88 ? 12.784 19.317 -5.692 1.00 23.68 88 VAL A C 1
ATOM 594 O O . VAL A 1 88 ? 12.445 18.143 -5.793 1.00 24.57 88 VAL A O 1
ATOM 598 N N . GLU A 1 89 ? 13.612 19.744 -4.732 1.00 26.78 89 GLU A N 1
ATOM 599 C CA . GLU A 1 89 ? 14.130 18.803 -3.724 1.00 26.94 89 GLU A CA 1
ATOM 600 C C . GLU A 1 89 ? 12.988 18.013 -3.050 1.00 26.61 89 GLU A C 1
ATOM 601 O O . GLU A 1 89 ? 13.162 16.850 -2.707 1.00 28.41 89 GLU A O 1
ATOM 607 N N . ASN A 1 90 ? 11.829 18.648 -2.892 1.00 27.40 90 ASN A N 1
ATOM 608 C CA . ASN A 1 90 ? 10.686 18.019 -2.232 1.00 30.50 90 ASN A CA 1
ATOM 609 C C . ASN A 1 90 ? 10.082 16.796 -2.947 1.00 32.52 90 ASN A C 1
ATOM 610 O O . ASN A 1 90 ? 9.336 16.030 -2.327 1.00 33.80 90 ASN A O 1
ATOM 615 N N . ILE A 1 91 ? 10.381 16.624 -4.239 1.00 27.84 91 ILE A N 1
ATOM 616 C CA . ILE A 1 91 ? 9.933 15.430 -4.969 1.00 26.74 91 ILE A CA 1
ATOM 617 C C . ILE A 1 91 ? 11.093 14.442 -5.295 1.00 29.11 91 ILE A C 1
ATOM 618 O O . ILE A 1 91 ? 10.878 13.421 -5.959 1.00 32.32 91 ILE A O 1
ATOM 623 N N . LEU A 1 92 ? 12.310 14.760 -4.847 1.00 25.49 92 LEU A N 1
ATOM 624 C CA . LEU A 1 92 ? 13.476 13.885 -5.144 1.00 25.83 92 LEU A CA 1
ATOM 625 C C . LEU A 1 92 ? 13.715 12.951 -3.966 1.00 28.44 92 LEU A C 1
ATOM 626 O O . LEU A 1 92 ? 13.726 13.415 -2.825 1.00 29.36 92 LEU A O 1
ATOM 631 N N . PRO A 1 93 ? 13.896 11.633 -4.223 1.00 29.73 93 PRO A N 1
ATOM 632 C CA . PRO A 1 93 ? 14.213 10.776 -3.079 1.00 32.82 93 PRO A CA 1
ATOM 633 C C . PRO A 1 93 ? 15.597 11.078 -2.528 1.00 31.37 93 PRO A C 1
ATOM 634 O O . PRO A 1 93 ? 16.504 11.469 -3.273 1.00 32.51 93 PRO A O 1
ATOM 638 N N . LYS A 1 94 ? 15.738 10.931 -1.219 1.00 32.55 94 LYS A N 1
ATOM 639 C CA . LYS A 1 94 ? 17.001 11.166 -0.551 1.00 38.70 94 LYS A CA 1
ATOM 640 C C . LYS A 1 94 ? 17.803 9.863 -0.457 1.00 41.39 94 LYS A C 1
ATOM 641 O O . LYS A 1 94 ? 19.022 9.887 -0.490 1.00 41.34 94 LYS A O 1
ATOM 647 N N . ALA A 1 95 ? 17.098 8.735 -0.335 1.00 39.93 95 ALA A N 1
ATOM 648 C CA . ALA A 1 95 ? 17.730 7.428 -0.125 1.00 41.78 95 ALA A CA 1
ATOM 649 C C . ALA A 1 95 ? 16.953 6.396 -0.918 1.00 40.54 95 ALA A C 1
ATOM 650 O O . ALA A 1 95 ? 15.736 6.511 -1.038 1.00 35.35 95 ALA A O 1
ATOM 652 N N . PRO A 1 96 ? 17.634 5.381 -1.474 1.00 43.07 96 PRO A N 1
ATOM 653 C CA . PRO A 1 96 ? 16.819 4.455 -2.246 1.00 44.83 96 PRO A CA 1
ATOM 654 C C . PRO A 1 96 ? 16.191 3.414 -1.319 1.00 44.73 96 PRO A C 1
ATOM 655 O O . PRO A 1 96 ? 16.629 3.259 -0.172 1.00 43.33 96 PRO A O 1
ATOM 659 N N . GLN A 1 97 ? 15.161 2.732 -1.798 1.00 48.25 97 GLN A N 1
ATOM 660 C CA . GLN A 1 97 ? 14.704 1.510 -1.124 1.00 51.20 97 GLN A CA 1
ATOM 661 C C . GLN A 1 97 ? 14.620 0.322 -2.088 1.00 48.86 97 GLN A C 1
ATOM 662 O O . GLN A 1 97 ? 14.230 0.469 -3.258 1.00 45.33 97 GLN A O 1
ATOM 668 N N . ALA A 1 98 ? 15.026 -0.847 -1.597 1.00 46.49 98 ALA A N 1
#

CATH classification: 3.30.70.1710

Solvent-accessible surface area: 5339 Å² total

B-factor: mean 28.55, std 8.65, range [13.59, 70.72]

GO terms:
  GO:0031470 carboxysome (C, IDA)
  GO:0043886 structural constituent of carboxysome shell (F, IDA)
  GO:0031470 carboxysome (C, EXP)

Radius of gyration: 11.86 Å; Cα 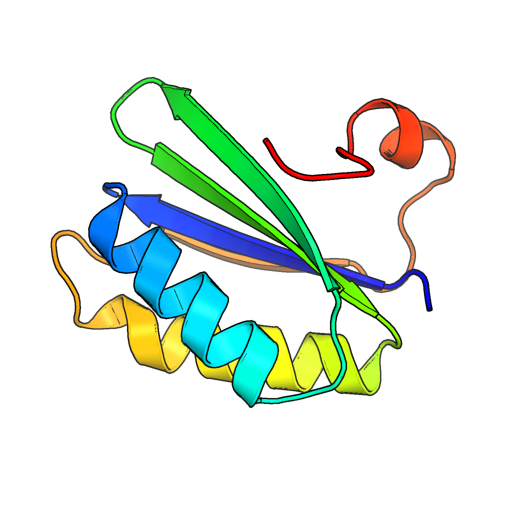contacts (8 Å, |Δi|>4): 222; chains: 1; bounding box: 29×30×26 Å

InterPro domains:
  IPR000249 Bacterial microcompartment domain [PF00936] (8-84)
  IPR000249 Bacterial microcompartment domain [SM00877] (7-84)
  IPR020808 Bacterial microcompartments protein, conserved site [PS01139] (25-44)
  IPR037233 CcmK-like superfamily [G3DSA:3.30.70.1710] (6-98)
  IPR037233 CcmK-like superfamily [SSF143414] (8-94)
  IPR044872 CcmK/CsoS1, bacterial microcompartment domain [PS51930] (8-93)
  IPR050575 Bacterial microcompartment shell [PTHR33941] (8-96)